Protein AF-A0A1U7LHF0-F1 (afdb_monomer)

Radius of gyration: 28.62 Å; Cα contacts (8 Å, |Δi|>4): 48; chains: 1; bounding box: 59×20×78 Å

Organism: Neolecta irregularis (strain DAH-3) (NCBI:txid1198029)

Nearest PDB structures (foldseek):
  6y79-assembly1_b  TM=9.651E-01  e=1.407E-02  Yarrowia lipolytica
  6rfs-assembly1_b  TM=9.471E-01  e=1.953E-02  Yarrowia lipolytica
  6yj4-assembly1_d  TM=9.457E-01  e=2.227E-02  Yarrowia lipolytica
  7o6y-assembly1_b  TM=9.689E-01  e=3.093E-02  Yarrowia lipolytica
  8j9j-assembly1_C4  TM=8.673E-01  e=5.181E+00  Euglena gracilis

Structure (mmCIF, N/CA/C/O backbone):
data_AF-A0A1U7LHF0-F1
#
_entry.id   AF-A0A1U7LHF0-F1
#
loop_
_atom_site.group_PDB
_atom_site.id
_atom_site.type_symbol
_atom_site.label_atom_id
_atom_site.label_alt_id
_atom_site.label_comp_id
_atom_site.label_asym_id
_atom_site.label_entity_id
_atom_site.label_seq_id
_atom_site.pdbx_PDB_ins_code
_atom_site.Cartn_x
_atom_site.Cartn_y
_atom_site.Cartn_z
_atom_site.occupancy
_atom_site.B_iso_or_equiv
_atom_site.auth_seq_id
_atom_site.auth_comp_id
_atom_site.auth_asym_id
_atom_site.auth_atom_id
_atom_site.pdbx_PDB_model_num
ATOM 1 N N . MET A 1 1 ? -9.708 -3.469 -2.677 1.00 59.81 1 MET A N 1
ATOM 2 C CA . MET A 1 1 ? -9.824 -3.424 -4.156 1.00 59.81 1 MET A CA 1
ATOM 3 C C . MET A 1 1 ? -9.523 -4.805 -4.717 1.00 59.81 1 MET A C 1
ATOM 5 O O . MET A 1 1 ? -8.883 -5.578 -3.999 1.00 59.81 1 MET A O 1
ATOM 9 N N . PRO A 1 2 ? -9.997 -5.159 -5.920 1.00 78.12 2 PRO A N 1
ATOM 10 C CA . PRO A 1 2 ? -9.701 -6.462 -6.485 1.00 78.12 2 PRO A CA 1
ATOM 11 C C . PRO A 1 2 ? -8.219 -6.508 -6.912 1.00 78.12 2 PRO A C 1
ATOM 13 O O . PRO A 1 2 ? -7.590 -5.496 -7.224 1.00 78.12 2 PRO A O 1
ATOM 16 N N . MET A 1 3 ? -7.613 -7.689 -6.787 1.00 79.81 3 MET A N 1
ATOM 17 C CA . MET A 1 3 ? -6.159 -7.879 -6.897 1.00 79.81 3 MET A CA 1
ATOM 18 C C . MET A 1 3 ? -5.613 -7.493 -8.283 1.00 79.81 3 MET A C 1
ATOM 20 O O . MET A 1 3 ? -4.495 -6.992 -8.404 1.00 79.81 3 MET A O 1
ATOM 24 N N . LYS A 1 4 ? -6.417 -7.707 -9.329 1.00 86.31 4 LYS A N 1
ATOM 25 C CA . LYS A 1 4 ? -6.048 -7.487 -10.733 1.00 86.31 4 LYS A CA 1
ATOM 26 C C . LYS A 1 4 ? -5.900 -6.004 -11.079 1.00 86.31 4 LYS A C 1
ATOM 28 O O . LYS A 1 4 ? -4.974 -5.648 -11.796 1.00 86.31 4 LYS A O 1
ATOM 33 N N . GLU A 1 5 ? -6.745 -5.132 -10.538 1.00 90.06 5 GLU A N 1
ATOM 34 C CA . GLU A 1 5 ? -6.692 -3.688 -10.782 1.00 90.06 5 GLU A CA 1
ATOM 35 C C . GLU A 1 5 ? -5.441 -3.085 -10.151 1.00 90.06 5 GLU A C 1
ATOM 37 O O . GLU A 1 5 ? -4.771 -2.274 -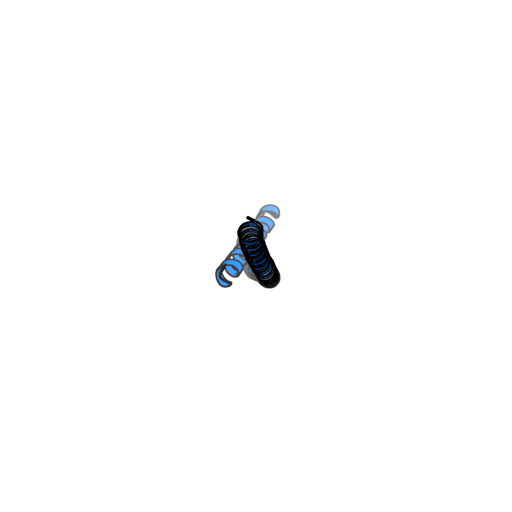10.785 1.00 90.06 5 GLU A O 1
ATOM 42 N N . ASN A 1 6 ? -5.079 -3.534 -8.943 1.00 89.56 6 ASN A N 1
ATOM 43 C CA . ASN A 1 6 ? -3.832 -3.114 -8.312 1.00 89.56 6 ASN A CA 1
ATOM 44 C C . ASN A 1 6 ? -2.623 -3.563 -9.149 1.00 89.56 6 ASN A C 1
ATOM 46 O O . ASN A 1 6 ? -1.744 -2.759 -9.446 1.00 89.56 6 ASN A O 1
ATOM 50 N N . LEU A 1 7 ? -2.608 -4.817 -9.610 1.00 92.94 7 LEU A N 1
ATOM 51 C CA . LEU A 1 7 ? -1.521 -5.334 -10.443 1.00 92.94 7 LEU A CA 1
ATOM 52 C C . LEU A 1 7 ? -1.369 -4.555 -11.762 1.00 92.94 7 LEU A C 1
ATOM 54 O O . LEU A 1 7 ? -0.257 -4.179 -12.128 1.00 92.94 7 LEU A O 1
ATOM 58 N N . ILE A 1 8 ? -2.481 -4.275 -12.450 1.00 95.25 8 ILE A N 1
ATOM 59 C CA . ILE A 1 8 ? -2.496 -3.488 -13.692 1.00 95.25 8 ILE A CA 1
ATOM 60 C C . ILE A 1 8 ? -2.041 -2.050 -13.426 1.00 95.25 8 ILE A C 1
ATOM 62 O O . ILE A 1 8 ? -1.244 -1.516 -14.196 1.00 95.25 8 ILE A O 1
ATOM 66 N N . GLY A 1 9 ? -2.492 -1.435 -12.330 1.00 95.00 9 GLY A N 1
ATOM 67 C CA . GLY A 1 9 ? -2.082 -0.088 -11.936 1.00 95.00 9 GLY A CA 1
ATOM 68 C C . GLY A 1 9 ? -0.574 0.013 -11.704 1.00 95.00 9 GLY A C 1
ATOM 69 O O . GLY A 1 9 ? 0.080 0.898 -12.255 1.00 95.00 9 GLY A O 1
ATOM 70 N N . TRP A 1 10 ? 0.004 -0.937 -10.969 1.00 96.31 10 TRP A N 1
ATOM 71 C CA . TRP A 1 10 ? 1.447 -0.983 -10.727 1.00 96.31 10 TRP A CA 1
ATOM 72 C C . TRP A 1 10 ? 2.264 -1.342 -11.973 1.00 96.31 10 TRP A C 1
ATOM 74 O O . TRP A 1 10 ? 3.357 -0.806 -12.157 1.00 96.31 10 TRP A O 1
ATOM 84 N N . ALA A 1 11 ? 1.737 -2.184 -12.864 1.00 96.56 11 ALA A N 1
ATOM 85 C CA . ALA A 1 11 ? 2.357 -2.434 -14.162 1.00 96.56 11 ALA A CA 1
ATOM 86 C C . ALA A 1 11 ? 2.376 -1.159 -15.023 1.00 96.56 11 ALA A C 1
ATOM 88 O O . ALA A 1 11 ? 3.423 -0.786 -15.549 1.00 96.56 11 ALA A O 1
ATOM 89 N N . ALA A 1 12 ? 1.247 -0.450 -15.120 1.00 96.75 12 ALA A N 1
ATOM 90 C CA . ALA A 1 12 ? 1.152 0.820 -15.839 1.00 96.75 12 ALA A CA 1
ATOM 91 C C . ALA A 1 12 ? 2.083 1.884 -15.238 1.00 96.75 12 ALA A C 1
ATOM 93 O O . ALA A 1 12 ? 2.748 2.611 -15.976 1.00 96.75 12 ALA A O 1
ATOM 94 N N . PHE A 1 13 ? 2.201 1.924 -13.909 1.00 97.06 13 PHE A N 1
ATOM 95 C CA . PHE A 1 13 ? 3.171 2.770 -13.221 1.00 97.06 13 PHE A CA 1
ATOM 96 C C . PHE A 1 13 ? 4.614 2.419 -13.615 1.00 97.06 13 PHE A C 1
ATOM 98 O O . PHE A 1 13 ? 5.376 3.307 -13.990 1.00 97.06 13 PHE A O 1
ATOM 105 N N . GLY A 1 14 ? 4.982 1.135 -13.627 1.00 95.62 14 GLY A N 1
ATOM 106 C CA . GLY A 1 14 ? 6.305 0.693 -14.080 1.00 95.62 14 GLY A CA 1
ATOM 107 C C . GLY A 1 14 ? 6.603 1.051 -15.537 1.00 95.62 14 GLY A C 1
ATOM 108 O O . GLY A 1 14 ? 7.733 1.422 -15.870 1.00 95.62 14 GLY A O 1
ATOM 109 N N . LEU A 1 15 ? 5.593 1.009 -16.409 1.00 96.94 15 LEU A N 1
ATOM 110 C CA . LEU A 1 15 ? 5.723 1.476 -17.789 1.00 96.94 15 LEU A CA 1
ATOM 111 C C . LEU A 1 15 ? 5.954 2.993 -17.852 1.00 96.94 15 LEU A C 1
ATOM 113 O O . LEU A 1 15 ? 6.848 3.449 -18.565 1.00 96.94 15 LEU A O 1
ATOM 117 N N . ALA A 1 16 ? 5.192 3.767 -17.077 1.00 97.00 16 ALA A N 1
ATOM 118 C CA . ALA A 1 16 ? 5.335 5.218 -16.997 1.00 97.00 16 ALA A CA 1
ATOM 119 C C . ALA A 1 16 ? 6.725 5.625 -16.486 1.00 97.00 16 ALA A C 1
ATOM 121 O O . ALA A 1 16 ? 7.365 6.493 -17.077 1.00 97.00 16 ALA A O 1
ATOM 122 N N . VAL A 1 17 ? 7.238 4.947 -15.453 1.00 96.25 17 VAL A N 1
ATOM 123 C CA . VAL A 1 17 ? 8.604 5.148 -14.940 1.00 96.25 17 VAL A CA 1
ATOM 124 C C . VAL A 1 17 ? 9.643 4.883 -16.030 1.00 96.25 17 VAL A C 1
ATOM 126 O O . VAL A 1 17 ? 10.589 5.655 -16.184 1.00 96.25 17 VAL A O 1
ATOM 129 N N . ARG A 1 18 ? 9.463 3.832 -16.837 1.00 94.88 18 ARG A N 1
ATOM 130 C CA . ARG A 1 18 ? 10.372 3.529 -17.948 1.00 94.88 18 ARG A CA 1
ATOM 131 C C . ARG A 1 18 ? 10.323 4.585 -19.052 1.00 94.88 18 ARG A C 1
ATOM 133 O O . ARG A 1 18 ? 11.378 4.981 -19.544 1.00 94.88 18 ARG A O 1
ATOM 140 N N . PHE A 1 19 ? 9.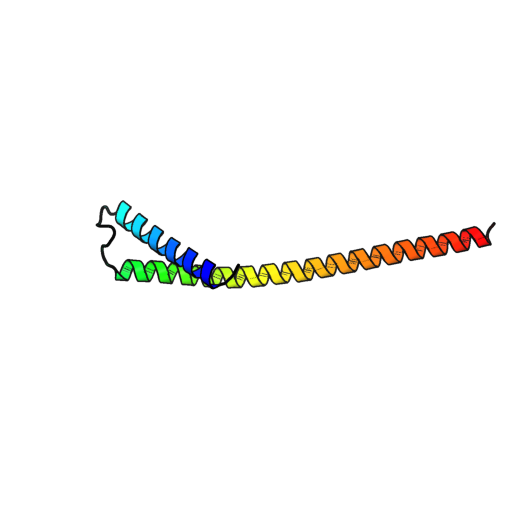140 5.071 -19.426 1.00 96.00 19 PHE A N 1
ATOM 141 C CA . PHE A 1 19 ? 9.029 6.183 -20.376 1.00 96.00 19 PHE A CA 1
ATOM 142 C C . PHE A 1 19 ? 9.658 7.464 -19.832 1.00 96.00 19 PHE A C 1
ATOM 144 O O . PHE A 1 19 ? 10.367 8.150 -20.565 1.00 96.00 19 PHE A O 1
ATOM 151 N N . TYR A 1 20 ? 9.475 7.745 -18.542 1.00 95.75 20 TYR A N 1
ATOM 152 C CA . TYR A 1 20 ? 10.113 8.875 -17.879 1.00 95.75 20 TYR A CA 1
ATOM 153 C C . TYR A 1 20 ? 11.645 8.762 -17.918 1.00 95.75 20 TYR A C 1
ATOM 155 O O . TYR A 1 20 ? 12.323 9.708 -18.316 1.00 95.75 20 TYR A O 1
ATOM 163 N N . GLN A 1 21 ? 12.196 7.581 -17.613 1.00 96.00 21 GLN A N 1
ATOM 164 C CA . GLN A 1 21 ? 13.630 7.305 -17.723 1.00 96.00 21 GLN A CA 1
ATOM 165 C C . GLN A 1 21 ? 14.161 7.565 -19.145 1.00 96.00 21 GLN A C 1
ATOM 167 O O . GLN A 1 21 ? 15.177 8.240 -19.308 1.00 96.00 21 GLN A O 1
ATOM 172 N N . LEU A 1 22 ? 13.496 7.034 -20.176 1.00 95.44 22 LEU A N 1
ATOM 173 C CA . LEU A 1 22 ? 13.918 7.210 -21.572 1.00 95.44 22 LEU A CA 1
ATOM 174 C C . LEU A 1 22 ? 13.817 8.671 -22.022 1.00 95.44 22 LEU A C 1
ATOM 176 O O . LEU A 1 22 ? 14.715 9.154 -22.711 1.00 95.44 22 LEU A O 1
ATOM 180 N N . GLY A 1 23 ? 12.782 9.384 -21.572 1.00 94.56 23 GLY A N 1
ATOM 181 C CA . GLY A 1 23 ? 12.623 10.818 -21.801 1.00 94.56 23 GLY A CA 1
ATOM 182 C C . GLY A 1 23 ? 13.777 11.630 -21.211 1.00 94.56 23 GLY A C 1
ATOM 183 O O . GLY A 1 23 ? 14.341 12.478 -21.901 1.00 94.56 23 GLY A O 1
ATOM 184 N N . LEU A 1 24 ? 14.203 11.313 -19.981 1.00 96.25 24 LEU A N 1
ATOM 185 C CA . LEU A 1 24 ? 15.376 11.944 -19.364 1.00 96.25 24 LEU A CA 1
ATOM 186 C C . LEU A 1 24 ? 16.672 11.644 -20.129 1.00 96.25 24 LEU A C 1
ATOM 188 O O . LEU A 1 24 ? 17.525 12.517 -20.267 1.00 96.25 24 LEU A O 1
ATOM 192 N N . GLN A 1 25 ? 16.809 10.428 -20.661 1.00 96.19 25 GLN A N 1
ATOM 193 C CA . GLN A 1 25 ? 17.964 10.017 -21.465 1.00 96.19 25 GLN A CA 1
ATOM 194 C C . GLN A 1 25 ? 17.904 10.512 -22.922 1.00 96.19 25 GLN A C 1
ATOM 196 O O . GLN A 1 25 ? 18.824 10.232 -23.688 1.00 96.19 25 GLN A O 1
ATOM 201 N N . LYS A 1 26 ? 16.848 11.244 -23.318 1.00 94.94 26 LYS A N 1
ATOM 202 C CA . LYS A 1 26 ? 16.582 11.676 -24.705 1.00 94.94 26 LYS A CA 1
ATOM 203 C C . LYS A 1 26 ? 16.606 10.517 -25.715 1.00 94.94 26 LYS A C 1
ATOM 205 O O . LYS A 1 26 ? 16.951 10.704 -26.880 1.00 94.94 26 LYS A O 1
ATOM 210 N N . LEU A 1 27 ? 16.252 9.316 -25.265 1.00 93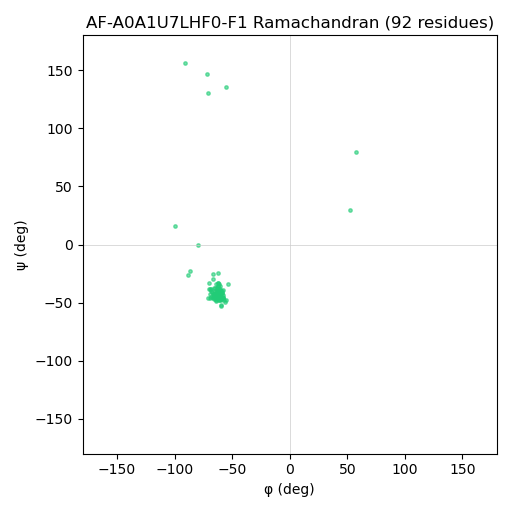.56 27 LEU A N 1
ATOM 211 C CA . LEU A 1 27 ? 16.153 8.125 -26.104 1.00 93.56 27 LEU A CA 1
ATOM 212 C C . LEU A 1 27 ? 14.728 7.983 -26.659 1.00 93.56 27 LEU A C 1
ATOM 214 O O . LEU A 1 27 ? 13.777 8.473 -26.044 1.00 93.56 27 LEU A O 1
ATOM 218 N N . PRO A 1 28 ? 14.544 7.272 -27.788 1.00 92.00 28 PRO A N 1
ATOM 219 C CA . PRO A 1 28 ? 13.213 6.932 -28.275 1.00 92.00 28 PRO A CA 1
ATOM 220 C C . PRO A 1 28 ? 12.402 6.198 -27.200 1.00 92.00 28 PRO A C 1
ATOM 222 O O . PRO A 1 28 ? 12.909 5.276 -26.560 1.00 92.00 28 PRO A O 1
ATOM 225 N N . LEU A 1 29 ? 11.131 6.570 -27.026 1.00 90.38 29 LEU A N 1
ATOM 226 C CA . LEU A 1 29 ? 10.278 6.031 -25.956 1.00 90.38 29 LEU A CA 1
ATOM 227 C C . LEU A 1 29 ? 10.040 4.521 -26.054 1.00 90.38 29 LEU A C 1
ATOM 229 O O . LEU A 1 29 ? 9.782 3.896 -25.038 1.00 90.38 29 LEU A O 1
ATOM 233 N N . PHE A 1 30 ? 10.150 3.935 -27.245 1.00 92.50 30 PHE A N 1
ATOM 234 C CA . PHE A 1 30 ? 9.980 2.495 -27.472 1.00 92.50 30 PHE A CA 1
ATOM 235 C C . PHE A 1 30 ? 11.315 1.747 -27.568 1.00 92.50 30 PHE A C 1
ATOM 237 O O . PHE A 1 30 ? 11.378 0.623 -28.069 1.00 92.50 30 PHE A O 1
ATOM 244 N N . ASN A 1 31 ? 12.405 2.374 -27.119 1.00 89.88 31 ASN A N 1
ATOM 245 C CA . ASN A 1 31 ? 13.716 1.754 -27.144 1.00 89.88 31 ASN A CA 1
ATOM 246 C C . ASN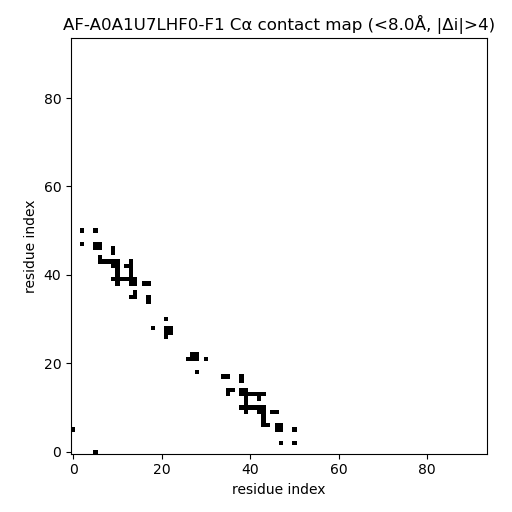 A 1 31 ? 13.818 0.623 -26.111 1.00 89.88 31 ASN A C 1
ATOM 248 O O . ASN A 1 31 ? 13.580 0.816 -24.915 1.00 89.88 31 ASN A O 1
ATOM 252 N N . ASN A 1 32 ? 14.291 -0.533 -26.575 1.00 91.31 32 ASN A N 1
ATOM 253 C CA . ASN A 1 32 ? 14.458 -1.747 -25.783 1.00 91.31 32 ASN A CA 1
ATOM 254 C C . ASN A 1 32 ? 13.139 -2.228 -25.120 1.00 91.31 32 ASN A C 1
ATOM 256 O O . ASN A 1 32 ? 12.938 -2.026 -23.916 1.00 91.31 32 ASN A O 1
ATOM 260 N N . PRO A 1 33 ? 12.259 -2.910 -25.886 1.00 92.56 33 PRO A N 1
ATOM 261 C CA . PRO A 1 33 ? 10.971 -3.427 -25.409 1.00 92.56 33 PRO A CA 1
ATOM 262 C C . PRO A 1 33 ? 11.065 -4.314 -24.162 1.00 92.56 33 PRO A C 1
ATOM 264 O O . PRO A 1 33 ? 10.181 -4.260 -23.307 1.00 92.56 33 PRO A O 1
ATOM 267 N N . SER A 1 34 ? 12.143 -5.091 -24.003 1.00 93.25 34 SER A N 1
ATOM 268 C CA . SER A 1 34 ? 12.317 -5.943 -22.819 1.00 93.25 34 SER A CA 1
ATOM 269 C C . SER A 1 34 ? 12.509 -5.120 -21.543 1.00 93.25 34 SER A C 1
ATOM 271 O O . SER A 1 34 ? 12.038 -5.525 -20.483 1.00 93.25 34 SER A O 1
ATOM 273 N N . GLY A 1 35 ? 13.093 -3.920 -21.641 1.00 93.56 35 GLY A N 1
ATOM 274 C CA . GLY A 1 35 ? 13.195 -2.978 -20.526 1.00 93.56 35 GLY A CA 1
ATOM 275 C C . GLY A 1 35 ? 11.837 -2.467 -20.031 1.00 93.56 35 GLY A C 1
ATOM 276 O O . GLY A 1 35 ? 11.668 -2.269 -18.830 1.00 93.56 35 GLY A O 1
ATOM 277 N N . HIS A 1 36 ? 10.857 -2.303 -20.928 1.00 95.50 36 HIS A N 1
ATOM 278 C CA . HIS A 1 36 ? 9.481 -1.951 -20.551 1.00 95.50 36 HIS A CA 1
ATOM 279 C C . HIS A 1 36 ? 8.791 -3.103 -19.832 1.00 95.50 36 HIS A C 1
ATOM 281 O O . HIS A 1 36 ? 8.197 -2.903 -18.778 1.00 95.50 36 HIS A O 1
ATOM 287 N N . VAL A 1 37 ? 8.914 -4.322 -20.361 1.00 97.12 37 VAL A N 1
ATOM 288 C CA . VAL A 1 37 ? 8.342 -5.509 -19.712 1.00 97.12 37 VAL A CA 1
ATOM 289 C C . VAL A 1 37 ? 8.956 -5.707 -18.326 1.00 97.12 37 VAL A C 1
ATOM 291 O O . VAL A 1 37 ? 8.230 -5.946 -17.364 1.00 97.12 37 VAL A O 1
ATOM 294 N N . LEU A 1 38 ? 10.274 -5.541 -18.193 1.00 96.81 38 LEU A N 1
ATOM 295 C CA . LEU A 1 38 ? 10.962 -5.688 -16.915 1.00 96.81 38 LEU A CA 1
ATOM 296 C C . LEU A 1 38 ? 10.510 -4.641 -15.890 1.00 96.81 38 LEU A C 1
ATOM 298 O O . LEU A 1 38 ? 10.271 -4.995 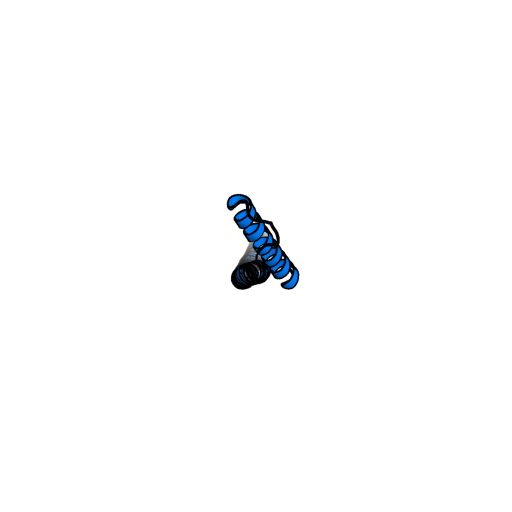-14.737 1.00 96.81 38 LEU A O 1
ATOM 302 N N . SER A 1 39 ? 10.355 -3.374 -16.288 1.00 95.81 39 SER A N 1
ATOM 303 C CA . SER A 1 39 ? 9.882 -2.333 -15.368 1.00 95.81 39 SER A CA 1
ATOM 304 C C . SER A 1 39 ? 8.424 -2.550 -14.961 1.00 95.81 39 SER A C 1
ATOM 306 O O . SER A 1 39 ? 8.090 -2.408 -13.786 1.00 95.81 39 SER A O 1
ATOM 308 N N . MET A 1 40 ? 7.566 -2.953 -15.905 1.00 97.31 40 MET A N 1
ATOM 309 C CA . MET A 1 40 ? 6.170 -3.298 -15.641 1.00 97.31 40 MET A CA 1
ATOM 310 C C . MET A 1 40 ? 6.067 -4.450 -14.644 1.00 97.31 40 MET A C 1
ATOM 312 O O . MET A 1 40 ? 5.382 -4.318 -13.634 1.00 97.31 40 MET A O 1
ATOM 316 N N . VAL A 1 41 ? 6.769 -5.558 -14.896 1.00 96.69 41 VAL A N 1
ATOM 317 C CA . VAL A 1 41 ? 6.756 -6.739 -14.021 1.00 96.69 41 VAL A CA 1
ATOM 318 C C . VAL A 1 41 ? 7.374 -6.419 -12.663 1.00 96.69 41 VAL A C 1
ATOM 320 O O . VAL A 1 41 ? 6.818 -6.810 -11.641 1.00 96.69 41 VAL A O 1
ATOM 323 N N . GLY A 1 42 ? 8.479 -5.670 -12.629 1.00 96.69 42 GLY A N 1
ATOM 324 C CA . GLY A 1 42 ? 9.132 -5.259 -11.389 1.00 96.69 42 GLY A CA 1
ATOM 325 C C . GLY A 1 42 ? 8.206 -4.432 -10.496 1.00 96.69 42 GLY A C 1
ATOM 326 O O . GLY A 1 42 ? 7.979 -4.790 -9.341 1.00 96.69 42 GLY A O 1
ATOM 327 N N . CYS A 1 43 ? 7.605 -3.367 -11.033 1.00 96.56 43 CYS A N 1
ATOM 328 C CA . CYS A 1 43 ? 6.660 -2.547 -10.274 1.00 96.56 43 CYS A CA 1
ATOM 329 C C . CYS A 1 43 ? 5.391 -3.322 -9.902 1.00 96.56 43 CYS A C 1
ATOM 331 O O . CYS A 1 43 ? 4.925 -3.202 -8.772 1.00 96.56 43 CYS A O 1
ATOM 333 N N . ALA A 1 44 ? 4.861 -4.154 -10.802 1.00 95.31 44 ALA A N 1
ATOM 334 C CA . ALA A 1 44 ? 3.713 -5.013 -10.522 1.00 95.31 44 ALA A CA 1
ATOM 335 C C . ALA A 1 44 ? 3.987 -5.998 -9.374 1.00 95.31 44 ALA A C 1
ATOM 337 O O . ALA A 1 44 ? 3.133 -6.175 -8.508 1.00 95.31 44 ALA A O 1
ATOM 338 N N . ALA A 1 45 ? 5.181 -6.593 -9.320 1.00 94.88 45 ALA A N 1
ATOM 339 C CA . ALA A 1 45 ? 5.583 -7.486 -8.237 1.00 94.88 45 ALA A CA 1
ATOM 340 C C . ALA A 1 45 ? 5.654 -6.751 -6.890 1.00 94.88 45 ALA A C 1
ATOM 342 O O . ALA A 1 45 ? 5.105 -7.231 -5.896 1.00 94.88 45 ALA A O 1
ATOM 343 N N . VAL A 1 46 ? 6.257 -5.556 -6.866 1.00 95.88 46 VAL A N 1
ATOM 344 C CA . VAL A 1 46 ? 6.288 -4.693 -5.670 1.00 95.88 46 VAL A CA 1
ATOM 345 C C . VAL A 1 46 ? 4.869 -4.327 -5.224 1.00 95.88 46 VAL A C 1
ATOM 347 O O . VAL A 1 46 ? 4.535 -4.456 -4.047 1.00 95.88 46 VAL A O 1
ATOM 350 N N . GLY A 1 47 ? 4.010 -3.934 -6.162 1.00 93.12 47 GLY A N 1
ATOM 351 C CA . GLY A 1 47 ? 2.613 -3.606 -5.895 1.00 93.12 47 GLY A CA 1
ATOM 352 C C . GLY A 1 47 ? 1.795 -4.776 -5.360 1.00 93.12 47 GLY A C 1
ATOM 353 O O . GLY A 1 47 ? 1.009 -4.614 -4.425 1.00 93.12 47 GLY A O 1
ATOM 354 N N . GLY A 1 48 ? 2.005 -5.968 -5.919 1.00 93.44 48 GLY A N 1
ATOM 355 C CA . GLY A 1 48 ? 1.398 -7.206 -5.440 1.00 93.44 48 GLY A CA 1
ATOM 356 C C . GLY A 1 48 ? 1.816 -7.524 -4.007 1.00 93.44 48 GLY A C 1
ATOM 357 O O . GLY A 1 48 ? 0.969 -7.859 -3.182 1.00 93.44 48 GLY A O 1
ATOM 358 N N . TRP A 1 49 ? 3.095 -7.347 -3.673 1.00 94.00 49 TRP A N 1
ATOM 359 C CA . TRP A 1 49 ? 3.583 -7.526 -2.307 1.00 94.00 49 TRP A CA 1
ATOM 360 C C . TRP A 1 49 ? 2.978 -6.508 -1.329 1.00 94.00 49 TRP A C 1
ATOM 362 O O . TRP A 1 49 ? 2.460 -6.909 -0.285 1.00 94.00 49 TRP A O 1
ATOM 372 N N . LEU A 1 50 ? 2.949 -5.219 -1.680 1.00 94.06 50 LEU A N 1
ATOM 373 C CA . LEU A 1 50 ? 2.322 -4.178 -0.853 1.00 94.06 50 LEU A CA 1
ATOM 374 C C . LEU A 1 50 ? 0.839 -4.460 -0.585 1.00 94.06 50 LEU A C 1
ATOM 376 O O . LEU A 1 50 ? 0.381 -4.308 0.546 1.00 94.06 50 LEU A O 1
ATOM 380 N N . TYR A 1 51 ? 0.110 -4.960 -1.583 1.00 93.81 51 TYR A N 1
ATOM 381 C CA . TYR A 1 51 ? -1.285 -5.364 -1.408 1.00 93.81 51 TYR A CA 1
ATOM 382 C C . TYR A 1 51 ? -1.452 -6.455 -0.350 1.00 93.81 51 TYR A C 1
ATOM 384 O O . TYR A 1 51 ? -2.367 -6.387 0.46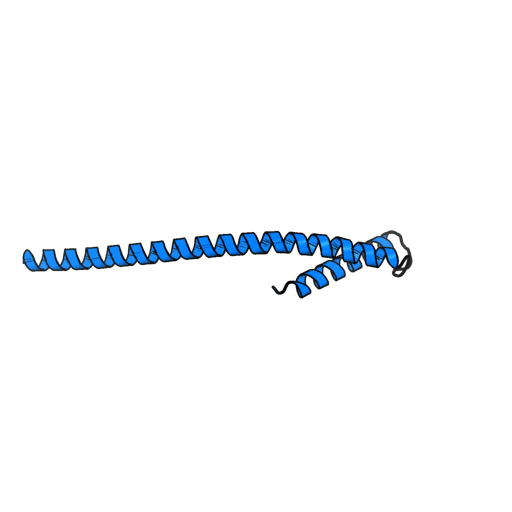7 1.00 93.81 51 TYR A O 1
ATOM 392 N N . THR A 1 52 ? -0.549 -7.441 -0.300 1.00 92.19 52 THR A N 1
ATOM 393 C CA . THR A 1 52 ? -0.626 -8.477 0.745 1.00 92.19 52 THR A CA 1
ATOM 394 C C . THR A 1 52 ? -0.461 -7.905 2.152 1.00 92.19 52 THR A C 1
ATOM 396 O O . THR A 1 52 ? -1.070 -8.410 3.094 1.00 92.19 52 THR A O 1
ATOM 399 N N . ILE A 1 53 ? 0.340 -6.848 2.307 1.00 95.06 53 ILE A N 1
ATOM 400 C CA . ILE A 1 53 ? 0.517 -6.154 3.585 1.00 95.06 53 ILE A CA 1
ATOM 401 C C . ILE A 1 53 ? -0.750 -5.371 3.933 1.00 95.06 53 ILE A C 1
ATOM 403 O O . ILE A 1 53 ? -1.235 -5.474 5.059 1.00 95.06 53 ILE A O 1
ATOM 407 N N . GLU A 1 54 ? -1.308 -4.635 2.972 1.00 93.62 54 GLU A N 1
ATOM 408 C CA . GLU A 1 54 ? -2.530 -3.847 3.156 1.00 93.62 54 GLU A CA 1
ATOM 409 C C . GLU A 1 54 ? -3.711 -4.723 3.594 1.00 93.62 54 GLU A C 1
ATOM 411 O O . GLU A 1 54 ? -4.400 -4.390 4.558 1.00 93.62 54 GLU A O 1
ATOM 416 N N . VAL A 1 55 ? -3.909 -5.878 2.949 1.00 93.69 55 VAL A N 1
ATOM 417 C CA . VAL A 1 55 ? -4.978 -6.827 3.306 1.00 93.69 55 VAL A CA 1
ATOM 418 C C . VAL A 1 55 ? -4.858 -7.261 4.768 1.00 93.69 55 VAL A C 1
ATOM 420 O O . VAL A 1 55 ? -5.826 -7.161 5.518 1.00 93.69 55 VAL A O 1
ATOM 423 N N . LYS A 1 56 ? -3.654 -7.640 5.216 1.00 94.19 56 LYS A N 1
ATOM 424 C CA . LYS A 1 56 ? -3.414 -8.030 6.616 1.00 94.19 56 LYS A CA 1
ATOM 425 C C . LYS A 1 56 ? -3.714 -6.896 7.598 1.00 94.19 56 LYS A C 1
ATOM 427 O O . LYS A 1 56 ? -4.232 -7.139 8.685 1.00 94.19 56 LYS A O 1
ATOM 432 N N . GLN A 1 57 ? -3.376 -5.658 7.237 1.00 95.31 57 GLN A N 1
ATOM 433 C CA . GLN A 1 57 ? -3.658 -4.494 8.077 1.00 95.31 57 GLN A CA 1
ATOM 434 C C . GLN A 1 57 ? -5.158 -4.201 8.156 1.00 95.31 57 GLN A C 1
ATOM 436 O O . GLN A 1 57 ? -5.664 -3.921 9.243 1.00 95.31 57 GLN A O 1
ATOM 441 N N . LEU A 1 58 ? -5.869 -4.280 7.029 1.00 95.31 58 LEU A N 1
ATOM 442 C CA . LEU A 1 58 ? -7.318 -4.092 6.967 1.00 95.31 58 LEU A CA 1
ATOM 443 C C . LEU A 1 58 ? -8.062 -5.134 7.796 1.00 95.31 58 LEU A C 1
ATOM 445 O O . LEU A 1 58 ? -8.976 -4.766 8.534 1.00 95.31 58 LEU A O 1
ATOM 449 N N . ASP A 1 59 ? -7.640 -6.393 7.735 1.00 95.38 59 ASP A N 1
ATOM 450 C CA . ASP A 1 59 ? -8.229 -7.453 8.552 1.00 95.38 59 ASP A CA 1
ATOM 451 C C . ASP A 1 59 ? -7.981 -7.199 10.046 1.00 95.38 59 ASP A C 1
ATOM 453 O O . ASP A 1 59 ? -8.928 -7.154 10.828 1.00 95.38 59 ASP A O 1
ATOM 457 N N . ALA A 1 60 ? -6.753 -6.848 10.442 1.00 95.62 60 ALA A N 1
ATOM 458 C CA . ALA A 1 60 ? -6.463 -6.493 11.834 1.00 95.62 60 ALA A CA 1
ATOM 459 C C . ALA A 1 60 ? -7.257 -5.264 12.329 1.00 95.62 60 ALA A C 1
ATOM 461 O O . ALA A 1 60 ? -7.623 -5.174 13.504 1.00 95.62 60 ALA A O 1
ATOM 462 N N . MET A 1 61 ? -7.517 -4.285 11.456 1.00 96.75 61 MET A N 1
ATOM 463 C CA . MET A 1 61 ? -8.356 -3.129 11.784 1.00 96.75 61 MET A CA 1
ATOM 464 C C . MET A 1 61 ? -9.829 -3.514 11.953 1.00 96.75 61 MET A C 1
ATOM 466 O O . MET A 1 61 ? -10.488 -2.982 12.850 1.00 96.75 61 MET A O 1
ATOM 470 N N . ARG A 1 62 ? -10.340 -4.439 11.132 1.00 96.31 62 ARG A N 1
ATOM 471 C CA . ARG A 1 62 ? -11.705 -4.973 11.249 1.00 96.31 62 ARG A CA 1
ATOM 472 C C . ARG A 1 62 ? -11.895 -5.724 12.559 1.00 96.31 62 ARG A C 1
ATOM 474 O O . ARG A 1 62 ? -12.804 -5.380 13.308 1.00 96.31 62 ARG A O 1
ATOM 481 N N . ASP A 1 63 ? -10.975 -6.620 12.899 1.00 95.94 63 ASP A N 1
ATOM 482 C CA . ASP A 1 63 ? -11.041 -7.383 14.149 1.00 95.94 63 ASP A CA 1
ATOM 483 C C . ASP A 1 63 ? -11.074 -6.454 15.370 1.00 95.94 63 ASP A C 1
ATOM 485 O O . ASP A 1 63 ? -11.911 -6.580 16.267 1.00 95.94 63 ASP A O 1
ATOM 489 N N . ARG A 1 64 ? -10.196 -5.443 15.386 1.00 96.88 64 ARG A N 1
ATOM 490 C CA . ARG A 1 64 ? -10.166 -4.443 16.463 1.00 96.88 64 ARG A CA 1
ATOM 491 C C . ARG A 1 64 ? -11.453 -3.634 16.533 1.00 96.88 64 ARG A C 1
ATOM 493 O O . ARG A 1 64 ? -11.945 -3.372 17.632 1.00 96.88 64 ARG A O 1
ATOM 500 N N . ARG A 1 65 ? -11.999 -3.223 15.386 1.00 96.88 65 ARG A N 1
ATOM 501 C CA . ARG A 1 65 ? -13.277 -2.507 15.321 1.00 96.88 65 ARG A CA 1
ATOM 502 C C . ARG A 1 65 ? -14.389 -3.345 15.946 1.00 96.88 65 ARG A C 1
ATOM 504 O O . ARG A 1 65 ? -15.150 -2.813 16.752 1.00 96.88 65 ARG A O 1
ATOM 511 N N . ASP A 1 66 ? -14.464 -4.627 15.619 1.00 96.75 66 ASP A N 1
ATOM 512 C CA . ASP A 1 66 ? -15.537 -5.498 16.091 1.00 96.75 66 ASP A CA 1
ATOM 513 C C . ASP A 1 66 ? -15.435 -5.754 17.601 1.00 96.75 66 ASP A C 1
ATOM 515 O O . ASP A 1 66 ? -16.441 -5.671 18.309 1.00 96.75 66 ASP A O 1
ATOM 519 N N . ILE A 1 67 ? -14.217 -5.906 18.136 1.00 96.81 67 ILE A N 1
ATOM 520 C CA . ILE A 1 67 ? -13.976 -5.953 19.589 1.00 96.81 67 ILE A CA 1
ATOM 521 C C . ILE A 1 67 ? -14.450 -4.661 20.271 1.00 96.81 67 ILE A C 1
ATOM 523 O O . ILE A 1 67 ? -15.130 -4.702 21.301 1.00 96.81 67 ILE A O 1
ATOM 527 N N . LEU A 1 68 ? -14.108 -3.495 19.712 1.00 97.38 68 LEU A N 1
ATOM 528 C CA . LEU A 1 68 ? -14.522 -2.205 20.270 1.00 97.38 68 LEU A CA 1
ATOM 529 C C . LEU A 1 68 ? -16.045 -2.040 20.250 1.00 97.38 68 LEU A C 1
ATOM 531 O O . LEU A 1 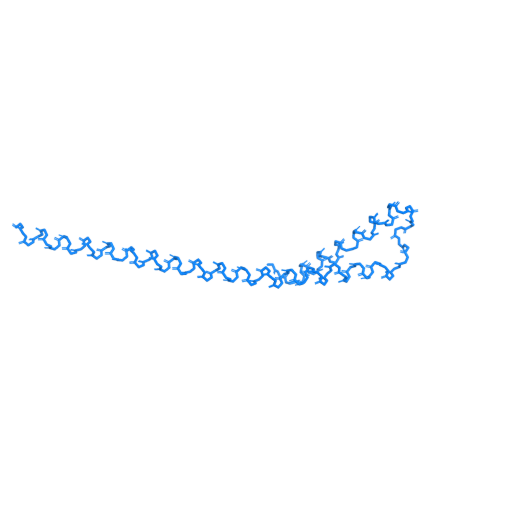68 ? -16.610 -1.523 21.215 1.00 97.38 68 LEU A O 1
ATOM 535 N N . LEU A 1 69 ? -16.713 -2.493 19.190 1.00 97.69 69 LEU A N 1
ATOM 536 C CA . LEU A 1 69 ? -18.171 -2.476 19.099 1.00 97.69 69 LEU A CA 1
ATOM 537 C C . LEU A 1 69 ? -18.807 -3.416 20.127 1.00 97.69 69 LEU A C 1
ATOM 539 O O . LEU A 1 69 ? -19.691 -2.981 20.861 1.00 97.69 69 LEU A O 1
ATOM 543 N N . ALA A 1 70 ? -18.318 -4.650 20.263 1.00 96.75 70 ALA A N 1
ATOM 544 C CA . ALA A 1 70 ? -18.807 -5.598 21.265 1.00 96.75 70 ALA A CA 1
ATOM 545 C C . ALA A 1 70 ? -18.667 -5.052 22.697 1.00 96.75 70 ALA A C 1
ATOM 547 O O . ALA A 1 70 ? -19.594 -5.144 23.502 1.00 96.75 70 ALA A O 1
ATOM 548 N N . ASN A 1 71 ? -17.537 -4.410 23.004 1.00 97.44 71 ASN A N 1
ATOM 549 C CA . ASN A 1 71 ? -17.322 -3.774 24.303 1.00 97.44 71 ASN A CA 1
ATOM 550 C C . ASN A 1 71 ? -18.280 -2.597 24.543 1.00 97.44 71 ASN A C 1
ATOM 552 O O . ASN A 1 71 ? -18.753 -2.423 25.665 1.00 97.44 71 ASN A O 1
ATOM 556 N N . ARG A 1 72 ? -18.595 -1.806 23.509 1.00 97.06 72 ARG A N 1
ATOM 557 C CA . ARG A 1 72 ? -19.593 -0.725 23.601 1.00 97.06 72 ARG A CA 1
ATOM 558 C C . ARG A 1 72 ? -20.997 -1.272 23.853 1.00 97.06 72 ARG A C 1
ATOM 560 O O . ARG A 1 72 ? -21.693 -0.732 24.705 1.00 97.06 72 ARG A O 1
ATOM 567 N N . PHE A 1 73 ? -21.388 -2.353 23.174 1.00 96.75 73 PHE A N 1
ATOM 568 C CA . PHE A 1 73 ? -22.673 -3.014 23.421 1.00 96.75 73 PHE A CA 1
ATOM 569 C C . PHE A 1 73 ? -22.771 -3.563 24.845 1.00 96.75 73 PHE A C 1
ATOM 571 O O . PHE A 1 73 ? -23.787 -3.349 25.499 1.00 96.75 73 PHE A O 1
ATOM 578 N N . ARG A 1 74 ? -21.706 -4.200 25.352 1.00 95.50 74 ARG A N 1
ATOM 579 C CA . ARG A 1 74 ? -21.672 -4.712 26.729 1.00 95.50 74 ARG A CA 1
ATOM 580 C C . ARG A 1 74 ? -21.857 -3.592 27.757 1.00 95.50 74 ARG A C 1
ATOM 582 O O . ARG A 1 74 ? -22.715 -3.709 28.620 1.00 95.50 74 ARG A O 1
ATOM 589 N N . ARG A 1 75 ? -21.129 -2.478 27.614 1.00 95.81 75 ARG A N 1
ATOM 590 C CA . ARG A 1 75 ? -21.271 -1.313 28.509 1.00 95.81 75 ARG A CA 1
ATOM 591 C C . ARG A 1 75 ? -22.682 -0.725 28.479 1.00 95.81 75 ARG A C 1
ATOM 593 O O . ARG A 1 75 ? -23.252 -0.465 29.527 1.00 95.81 75 ARG A O 1
ATOM 600 N N . ALA A 1 76 ? -23.277 -0.595 27.293 1.00 96.12 76 ALA A N 1
ATOM 601 C CA . ALA A 1 76 ? -24.648 -0.105 27.168 1.00 96.12 76 ALA A CA 1
ATOM 602 C C . ALA A 1 76 ? -25.674 -1.025 27.861 1.00 96.12 76 ALA A C 1
ATOM 604 O O . ALA A 1 76 ? -26.644 -0.535 28.437 1.00 96.12 76 ALA A O 1
ATOM 605 N N . GLN A 1 77 ? -25.470 -2.348 27.827 1.00 95.19 77 GLN A N 1
ATOM 606 C CA . GLN A 1 77 ? -26.313 -3.305 28.554 1.00 95.19 77 GLN A CA 1
ATOM 607 C C . GLN A 1 77 ? -26.133 -3.186 30.072 1.00 95.19 77 GLN A C 1
ATOM 609 O O . GLN A 1 77 ? -27.128 -3.137 30.793 1.00 95.19 77 GLN A O 1
ATOM 614 N N . GLU A 1 78 ? -24.888 -3.089 30.544 1.00 95.50 78 GLU A N 1
ATOM 615 C CA . GLU A 1 78 ? -24.567 -2.898 31.965 1.00 95.50 78 GLU A CA 1
ATOM 616 C C . GLU A 1 78 ? -25.191 -1.604 32.516 1.00 95.50 78 GLU A C 1
ATOM 618 O O . GLU A 1 78 ? -25.764 -1.609 33.608 1.00 95.50 78 GLU A O 1
ATOM 623 N N . ASP A 1 79 ? -25.146 -0.510 31.752 1.00 95.25 79 ASP A N 1
ATOM 624 C CA . ASP A 1 79 ? -25.761 0.767 32.130 1.00 95.25 79 ASP A CA 1
ATOM 625 C C . ASP A 1 79 ? -27.295 0.655 32.208 1.00 95.25 79 ASP A C 1
ATOM 627 O O . ASP A 1 79 ? -27.906 1.089 33.189 1.00 95.25 79 ASP A O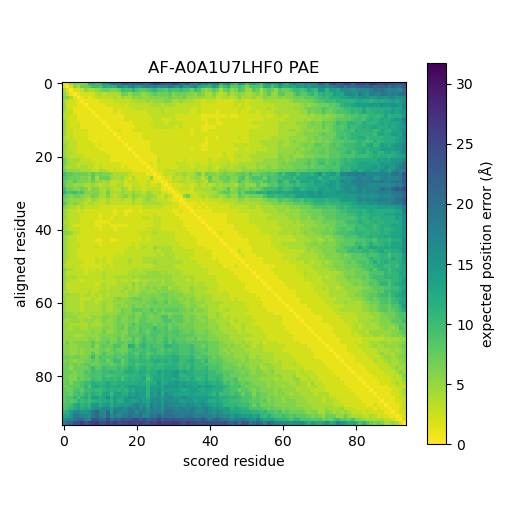 1
ATOM 631 N N . GLN A 1 80 ? -27.932 -0.007 31.233 1.00 94.69 80 GLN A N 1
ATOM 632 C CA . GLN A 1 80 ? -29.379 -0.261 31.264 1.00 94.69 80 GLN A CA 1
ATOM 633 C C . GLN A 1 80 ? -29.802 -1.137 32.449 1.00 94.69 80 GLN A C 1
ATOM 635 O O . GLN A 1 80 ? -30.855 -0.905 33.051 1.00 94.69 80 GLN A O 1
ATOM 640 N N . GLU A 1 81 ? -29.012 -2.155 32.785 1.00 94.69 81 GLU A N 1
ATOM 641 C CA . GLU A 1 81 ? -29.279 -3.027 33.925 1.00 94.69 81 GLU A CA 1
ATOM 642 C C . GLU A 1 81 ? -29.149 -2.265 35.248 1.00 94.69 81 GLU A C 1
ATOM 644 O O . GLU A 1 81 ? -30.057 -2.325 36.082 1.00 94.69 81 GLU A O 1
ATOM 649 N N . ARG A 1 82 ? -28.092 -1.455 35.404 1.00 93.81 82 ARG A N 1
ATOM 650 C CA . ARG A 1 82 ? -27.925 -0.556 36.556 1.00 93.81 82 ARG A CA 1
ATOM 651 C C . ARG A 1 82 ? -29.126 0.367 36.725 1.00 93.81 82 ARG A C 1
ATOM 653 O O . ARG A 1 82 ? -29.678 0.450 37.820 1.00 93.81 82 ARG A O 1
ATOM 660 N N . GLU A 1 83 ? -29.588 1.012 35.656 1.00 93.62 83 GLU A N 1
ATOM 661 C CA . GLU A 1 83 ? -30.774 1.874 35.711 1.00 93.62 83 GLU A CA 1
ATOM 662 C C . GLU A 1 83 ? -32.059 1.125 36.093 1.00 93.62 83 GLU A C 1
ATOM 664 O O . GLU A 1 83 ? -32.935 1.687 36.757 1.00 93.62 83 GLU A O 1
ATOM 669 N N . ARG A 1 84 ? -32.222 -0.131 35.658 1.00 93.00 84 ARG A N 1
ATOM 670 C CA . ARG A 1 84 ? -33.366 -0.966 36.061 1.00 93.00 84 ARG A CA 1
ATOM 671 C C . ARG A 1 84 ? -33.314 -1.292 37.549 1.00 93.00 84 ARG A C 1
ATOM 673 O O . ARG A 1 84 ? -34.331 -1.130 38.223 1.00 93.00 84 ARG A O 1
ATOM 680 N N . ILE A 1 85 ? -32.149 -1.696 38.057 1.00 93.50 85 ILE A N 1
ATOM 681 C CA . ILE A 1 85 ? -31.946 -2.001 39.480 1.00 93.50 85 ILE A CA 1
ATOM 682 C C . ILE A 1 85 ? -32.214 -0.755 40.325 1.00 93.50 85 ILE A C 1
ATOM 684 O O . ILE A 1 85 ? -32.992 -0.818 41.275 1.00 93.50 85 ILE A O 1
ATOM 688 N N . LEU A 1 86 ? -31.654 0.400 39.947 1.00 93.00 86 LEU A N 1
ATOM 689 C CA . LEU A 1 86 ? -31.891 1.663 40.651 1.00 93.00 86 LEU A CA 1
ATOM 690 C C . LEU A 1 86 ? -33.383 2.013 40.698 1.00 93.00 86 LEU A C 1
ATOM 692 O O . LEU A 1 86 ? -33.901 2.357 41.758 1.00 93.00 86 LEU A O 1
ATOM 696 N N . ARG A 1 87 ? -34.111 1.851 39.586 1.00 93.31 87 ARG A N 1
ATOM 697 C CA . ARG A 1 87 ? -35.570 2.055 39.555 1.00 93.31 87 ARG A CA 1
ATOM 698 C C . ARG A 1 87 ? -36.328 1.099 40.478 1.00 93.31 87 ARG A C 1
ATOM 700 O O . ARG A 1 87 ? -37.289 1.522 41.118 1.00 93.31 87 ARG A O 1
ATOM 707 N N . GLN A 1 88 ? -35.924 -0.168 40.552 1.00 93.69 88 GLN A N 1
ATOM 708 C CA . GLN A 1 88 ? -36.533 -1.142 41.465 1.00 93.69 88 GLN A CA 1
ATOM 709 C C . GLN A 1 88 ? -36.274 -0.791 42.932 1.00 93.69 88 GLN A C 1
ATOM 711 O O . GLN A 1 88 ? -37.202 -0.840 43.736 1.00 93.69 88 GLN A O 1
ATOM 716 N N . VAL A 1 89 ? -35.044 -0.397 43.273 1.00 91.56 89 VAL A N 1
ATOM 717 C CA . VAL A 1 89 ? -34.680 0.025 44.633 1.00 91.56 89 VAL A CA 1
ATOM 718 C C . VAL A 1 89 ? -35.484 1.259 45.041 1.00 91.56 89 VAL A C 1
ATOM 720 O O . VAL A 1 89 ? -36.117 1.241 46.092 1.00 91.56 89 VAL A O 1
ATOM 723 N N . MET A 1 90 ? -35.553 2.284 44.187 1.00 91.75 90 MET A N 1
ATOM 724 C CA . MET A 1 90 ? -36.324 3.504 44.463 1.00 91.75 90 MET A CA 1
ATOM 725 C C . MET A 1 90 ? -37.815 3.223 44.696 1.00 91.75 90 MET A C 1
ATOM 727 O O . MET A 1 90 ? -38.405 3.790 45.609 1.00 91.75 90 MET A O 1
ATOM 731 N N . LYS A 1 91 ? -38.420 2.309 43.924 1.00 89.81 91 LYS A N 1
ATOM 732 C CA . LYS A 1 91 ? -39.816 1.883 44.135 1.00 89.81 91 LYS A CA 1
ATOM 733 C C . LYS A 1 91 ? -40.048 1.118 45.436 1.00 89.81 91 LYS A C 1
ATOM 735 O O . LYS A 1 91 ? -41.181 1.063 45.882 1.00 89.81 91 LYS A O 1
ATOM 740 N N . LYS A 1 92 ? -39.021 0.465 45.981 1.00 82.31 92 LYS A N 1
ATOM 741 C CA . LYS A 1 92 ? -39.121 -0.312 47.225 1.00 82.31 92 LYS A CA 1
ATOM 742 C C . LYS A 1 92 ? -38.906 0.553 48.472 1.00 82.31 92 LYS A C 1
ATOM 744 O O . LYS A 1 92 ? -39.297 0.146 49.559 1.00 82.31 92 LYS A O 1
ATOM 749 N N . VAL A 1 93 ? -38.219 1.685 48.317 1.00 81.00 93 VAL A N 1
ATOM 750 C CA . VAL A 1 93 ? -37.926 2.642 49.396 1.00 81.00 93 VAL A CA 1
ATOM 751 C C . VAL A 1 93 ? -39.047 3.680 49.560 1.00 81.00 93 VAL A C 1
ATOM 753 O O . VAL A 1 93 ? -39.213 4.206 50.657 1.00 81.00 93 VAL A O 1
ATOM 756 N N . SER A 1 94 ? -39.802 3.964 48.492 1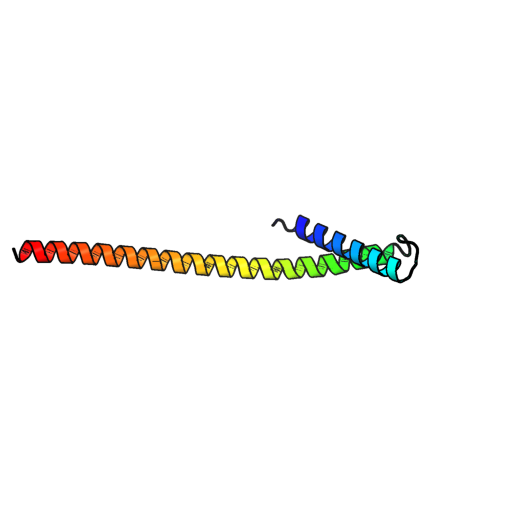.00 69.62 94 SER A N 1
ATOM 757 C CA . SER A 1 94 ? -41.056 4.735 48.533 1.00 69.62 94 SER A CA 1
ATOM 758 C C . SER A 1 94 ? -42.236 3.887 48.990 1.00 69.62 94 SER A C 1
ATOM 760 O O . SER A 1 94 ? -43.206 4.529 49.450 1.00 69.62 94 SER A O 1
#

pLDDT: mean 93.49, std 5.61, range [59.81, 97.69]

Secondary structure (DSSP, 8-state):
--HHHHHHHHHHHHHHHHHHHHHHTT--TTS-HHHHHHHHHHHHHHHHHHHHHHHHHHHHHHHHHHHHHHHHHHHHHHHHHHHHHHHHHHHHH-

Foldseek 3Di:
DDLVVLLQVQLVVLLVVLQVVCVVVVHDSPPPVVSSVCSSVVSSVVSSVVVVVVVVVVVVVVVVVVVVVVVVVVVVVVVVVVVVVVVVVVVVVD

Sequence (94 aa):
MPMKENLIGWAAFGLAVRFYQLGLQKLPLFNNPSGHVLSMVGCAAVGGWLYTIEVKQLDAMRDRRDILLANRFRRAQEDQERERILRQVMKKVS

Mean predicted aligned error: 6.22 Å

Solvent-accessible surface area (backbone atoms only — not comparable to full-atom values): 4978 Å² total; per-residue (Å²): 130,66,71,63,61,51,32,52,52,24,22,53,48,18,36,51,53,44,38,50,52,25,55,75,70,73,44,66,74,78,62,61,64,67,59,41,53,51,31,15,52,52,34,16,52,53,41,50,52,51,48,58,52,51,52,55,50,52,52,55,51,49,54,52,50,51,53,53,50,52,53,50,53,52,51,54,50,53,52,52,50,51,54,50,52,52,53,53,51,53,64,71,76,105